Protein AF-A0A3A4W1K0-F1 (afdb_monomer_lite)

Sequence (78 aa):
MTTSENLAKDLHMKPETLLRKSLEKYLRHKLKVVESELFLLAKKYGAETVADFDKLVEEGKFHSPYSYLRRTKNAFAA

Structure (mmCIF, N/CA/C/O backbone):
data_AF-A0A3A4W1K0-F1
#
_entry.id   AF-A0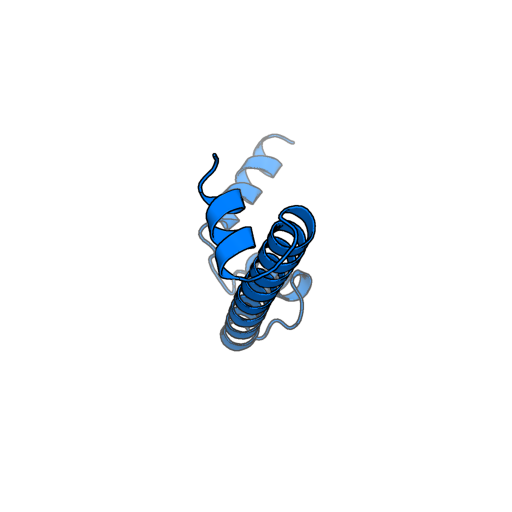A3A4W1K0-F1
#
loop_
_atom_site.group_PDB
_atom_site.id
_atom_site.type_symbol
_atom_site.label_atom_id
_atom_site.label_alt_id
_atom_site.label_comp_id
_atom_site.label_asym_id
_atom_site.label_entity_id
_atom_site.label_seq_id
_atom_site.pdbx_PDB_ins_code
_atom_site.Cartn_x
_atom_site.Cartn_y
_atom_site.Cartn_z
_atom_site.occupancy
_atom_site.B_iso_or_equiv
_atom_site.auth_seq_id
_atom_site.auth_comp_id
_atom_site.auth_asym_id
_atom_site.auth_atom_id
_atom_site.pdbx_PDB_model_num
ATOM 1 N N . MET A 1 1 ? -22.962 10.968 17.215 1.00 53.97 1 MET A N 1
ATOM 2 C CA . MET A 1 1 ? -22.200 9.738 16.924 1.00 53.97 1 MET A CA 1
ATOM 3 C C . MET A 1 1 ? -21.728 9.804 15.495 1.00 53.97 1 MET A C 1
ATOM 5 O O . MET A 1 1 ? -22.544 10.059 14.616 1.00 53.97 1 MET A O 1
ATOM 9 N N . THR A 1 2 ? -20.426 9.663 15.278 1.00 72.00 2 THR A N 1
ATOM 10 C CA . THR A 1 2 ? -19.845 9.645 13.930 1.00 72.00 2 THR A CA 1
ATOM 11 C C . THR A 1 2 ? -20.060 8.275 13.279 1.00 72.00 2 THR A C 1
ATOM 13 O O . THR A 1 2 ? -20.159 7.258 13.966 1.00 72.00 2 THR A O 1
ATOM 16 N N . THR A 1 3 ? -20.130 8.213 11.946 1.00 81.06 3 THR A N 1
ATOM 17 C CA . THR A 1 3 ? -20.342 6.960 11.189 1.00 81.06 3 THR A CA 1
ATOM 18 C C . THR A 1 3 ? -19.314 5.877 11.551 1.00 81.06 3 THR A C 1
ATOM 20 O O . THR A 1 3 ? -19.639 4.694 11.603 1.00 81.06 3 THR A O 1
ATOM 23 N N . SER A 1 4 ? -18.084 6.284 11.875 1.00 77.88 4 SER A N 1
ATOM 24 C CA . SER A 1 4 ? -16.994 5.414 12.329 1.00 77.88 4 SER A CA 1
ATOM 25 C C . SER A 1 4 ? -17.207 4.800 13.715 1.00 77.88 4 SER A C 1
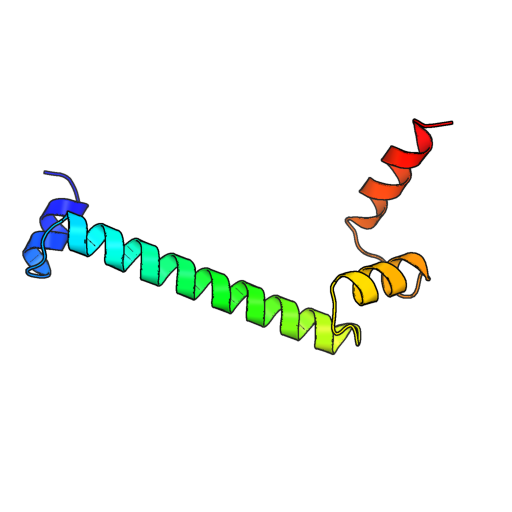ATOM 27 O O . SER A 1 4 ? -16.776 3.674 13.942 1.00 77.88 4 SER A O 1
ATOM 29 N N . GLU A 1 5 ? -17.865 5.501 14.644 1.00 83.38 5 GLU A N 1
ATOM 30 C CA . GLU A 1 5 ? -18.154 4.978 15.990 1.00 83.38 5 GLU A CA 1
ATOM 31 C C . GLU A 1 5 ? -19.217 3.879 15.946 1.00 83.38 5 GLU A C 1
ATOM 33 O O . GLU A 1 5 ? -19.084 2.865 16.630 1.00 83.38 5 GLU A O 1
ATOM 38 N N . ASN A 1 6 ? -20.248 4.061 15.117 1.00 88.19 6 ASN A N 1
ATOM 39 C CA . ASN A 1 6 ? -21.285 3.049 14.909 1.00 88.19 6 ASN A CA 1
ATOM 40 C C . ASN A 1 6 ? -20.696 1.801 14.247 1.00 88.19 6 ASN A C 1
ATOM 42 O O . ASN A 1 6 ? -20.880 0.698 14.747 1.00 88.19 6 ASN A O 1
ATOM 46 N N . LEU A 1 7 ? -19.874 1.984 13.211 1.00 87.75 7 LEU A N 1
ATOM 47 C CA . LEU A 1 7 ? -19.195 0.874 12.547 1.00 87.75 7 LEU A CA 1
ATOM 48 C C . LEU A 1 7 ? -18.241 0.121 13.492 1.00 87.75 7 LEU A C 1
ATOM 50 O O . LEU A 1 7 ? -18.126 -1.099 13.418 1.00 87.75 7 LEU A O 1
ATOM 54 N N . ALA A 1 8 ? -17.565 0.829 14.402 1.00 89.88 8 ALA A N 1
ATOM 55 C CA . ALA A 1 8 ? -16.720 0.201 15.416 1.00 89.88 8 ALA A CA 1
ATOM 56 C C . ALA A 1 8 ? -17.541 -0.665 16.379 1.00 89.88 8 ALA A C 1
ATOM 58 O O . ALA A 1 8 ? -17.126 -1.780 16.697 1.00 89.88 8 ALA A O 1
ATOM 59 N N . LYS A 1 9 ? -18.726 -0.191 16.786 1.00 89.69 9 LYS A N 1
ATOM 60 C CA . LYS A 1 9 ? -19.660 -0.969 17.608 1.00 89.69 9 LYS A CA 1
ATOM 61 C C . LYS A 1 9 ? -20.172 -2.211 16.886 1.00 89.69 9 LYS A C 1
ATOM 63 O O . LYS A 1 9 ? -20.101 -3.288 17.470 1.00 89.69 9 LYS A O 1
ATOM 68 N N . ASP A 1 10 ? -20.613 -2.073 15.637 1.00 92.62 10 ASP A N 1
ATOM 69 C CA . ASP A 1 10 ? -21.136 -3.184 14.828 1.00 92.62 10 ASP A CA 1
ATOM 70 C C . ASP A 1 10 ? -20.074 -4.269 14.592 1.00 92.62 10 ASP A C 1
ATOM 72 O O . ASP A 1 10 ? -20.371 -5.459 14.553 1.00 92.62 10 ASP A O 1
ATOM 76 N N . LEU A 1 11 ? -18.807 -3.862 14.480 1.00 89.44 11 LEU A N 1
ATOM 77 C CA . LEU A 1 11 ? -17.666 -4.764 14.323 1.00 89.44 11 LEU A CA 1
ATOM 78 C C . LEU A 1 11 ? -17.098 -5.271 15.657 1.00 89.44 11 LEU A C 1
ATOM 80 O O . LEU A 1 11 ? -16.093 -5.983 15.650 1.00 89.44 11 LEU A O 1
ATOM 84 N N . HIS A 1 12 ? -17.698 -4.900 16.793 1.00 93.06 12 HIS A N 1
ATOM 85 C CA . HIS A 1 12 ? -17.207 -5.204 18.140 1.00 93.06 12 HIS A CA 1
ATOM 86 C C . HIS A 1 12 ? -15.727 -4.826 18.347 1.00 93.06 12 HIS A C 1
ATOM 88 O O . HIS A 1 12 ? -14.950 -5.549 18.973 1.00 93.06 12 HIS A O 1
ATOM 94 N N . MET A 1 13 ? -15.316 -3.675 17.810 1.00 92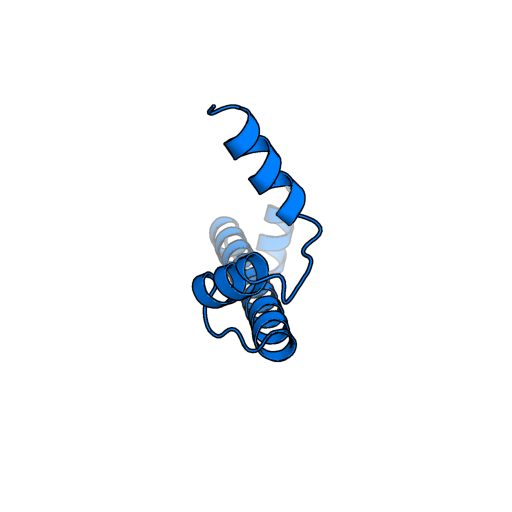.25 13 MET A N 1
ATOM 95 C CA . MET A 1 13 ? -13.957 -3.146 17.912 1.00 92.25 13 MET A CA 1
ATOM 96 C C . MET A 1 13 ? -13.939 -1.780 18.594 1.00 92.25 13 MET A C 1
ATOM 98 O O . MET A 1 13 ? -14.892 -1.008 18.542 1.00 92.25 13 MET A O 1
ATOM 102 N N . LYS A 1 14 ? -12.799 -1.440 19.203 1.00 92.56 14 LYS A N 1
ATOM 103 C CA . LYS A 1 14 ? -12.555 -0.068 19.657 1.00 92.56 14 LYS A CA 1
ATOM 104 C C . LYS A 1 14 ?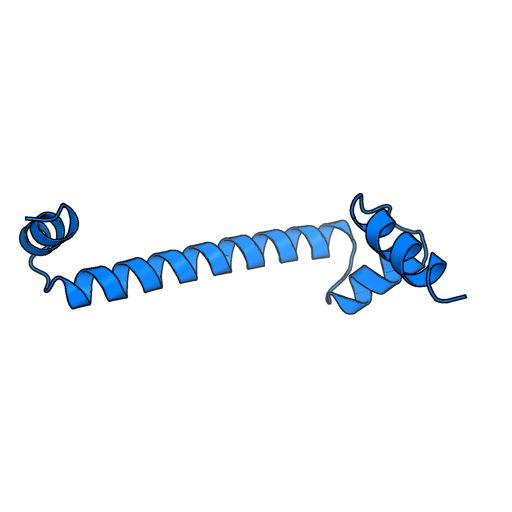 -12.396 0.860 18.441 1.00 92.56 14 LYS A C 1
ATOM 106 O O . LYS A 1 14 ? -11.706 0.455 17.496 1.00 92.56 14 LYS A O 1
ATOM 111 N N . PRO A 1 15 ? -12.954 2.085 18.447 1.00 89.38 15 PRO A N 1
ATOM 112 C CA . PRO A 1 15 ? -12.831 3.028 17.332 1.00 89.38 15 PRO A CA 1
ATOM 113 C C . PRO A 1 15 ? -11.383 3.272 16.886 1.00 89.38 15 PRO A C 1
ATOM 115 O O . PRO A 1 15 ? -11.101 3.288 15.689 1.00 89.38 15 PRO A O 1
ATOM 118 N N . GLU A 1 16 ? -10.435 3.354 17.824 1.00 90.69 16 GLU A N 1
ATOM 119 C CA . GLU A 1 16 ? -9.012 3.549 17.515 1.00 90.69 16 GLU A CA 1
ATOM 120 C C . GLU A 1 16 ? -8.421 2.333 16.788 1.00 90.69 16 GLU A C 1
ATOM 122 O O . GLU A 1 16 ? -7.599 2.460 15.878 1.00 90.69 16 GLU A O 1
ATOM 127 N N . THR A 1 17 ? -8.866 1.131 17.164 1.00 92.06 17 THR A N 1
ATOM 128 C CA . THR A 1 17 ? -8.442 -0.119 16.520 1.00 92.06 17 THR A CA 1
ATOM 129 C C . THR A 1 17 ? -9.026 -0.233 15.119 1.00 92.06 17 THR A C 1
ATOM 131 O O . THR A 1 17 ? -8.310 -0.620 14.193 1.00 92.06 17 THR A O 1
ATOM 134 N N . LEU A 1 18 ? -10.300 0.134 14.947 1.00 92.00 18 LEU A N 1
ATOM 135 C CA . LEU A 1 18 ? -10.943 0.172 13.638 1.00 92.00 18 LEU A CA 1
ATOM 136 C C . LEU A 1 18 ? -10.216 1.146 12.708 1.00 92.00 18 LEU A C 1
ATOM 138 O O . LEU A 1 18 ? -9.894 0.780 11.577 1.00 92.00 18 LEU A O 1
ATOM 142 N N . LEU A 1 19 ? -9.913 2.355 13.188 1.00 92.06 19 LEU A N 1
ATOM 143 C CA . LEU A 1 19 ? -9.216 3.373 12.407 1.00 92.06 19 LEU A CA 1
ATOM 144 C C . LEU A 1 19 ? -7.828 2.889 11.980 1.00 92.06 19 LEU A C 1
ATOM 146 O O . LEU A 1 19 ? -7.498 2.931 10.795 1.00 92.06 19 LEU A O 1
ATOM 150 N N . ARG A 1 20 ? -7.043 2.351 12.923 1.00 94.69 20 ARG A N 1
ATOM 151 C CA . ARG A 1 20 ? -5.703 1.820 12.641 1.00 94.69 20 ARG A CA 1
ATOM 152 C C . ARG A 1 20 ? -5.741 0.702 11.600 1.00 94.69 20 ARG A C 1
ATOM 154 O O . ARG A 1 20 ? -4.985 0.750 10.634 1.00 94.69 20 ARG A O 1
ATOM 161 N N . LYS A 1 21 ? -6.633 -0.280 11.766 1.00 94.00 21 LYS A N 1
ATOM 162 C CA . LYS A 1 21 ? -6.763 -1.407 10.827 1.00 94.00 21 LYS A CA 1
ATOM 163 C C . LYS A 1 21 ? -7.248 -0.960 9.451 1.00 94.00 21 LYS A C 1
ATOM 165 O O . LYS A 1 21 ? -6.776 -1.476 8.440 1.00 94.00 21 LYS A O 1
ATOM 170 N N . SER A 1 22 ? -8.168 0.000 9.406 1.00 92.38 22 SER A N 1
ATOM 171 C CA . SER A 1 22 ? -8.677 0.557 8.150 1.00 92.38 22 SER A CA 1
ATOM 172 C C . SER A 1 22 ? -7.573 1.280 7.387 1.00 92.38 22 SER A C 1
ATOM 174 O O . SER A 1 22 ? -7.384 1.025 6.197 1.00 92.38 22 SER A O 1
ATOM 176 N N . LEU A 1 23 ? -6.795 2.113 8.083 1.00 95.81 23 LEU A N 1
ATOM 177 C CA . LEU A 1 23 ? -5.667 2.826 7.495 1.00 95.81 23 LEU A CA 1
ATOM 178 C C . LEU A 1 23 ? -4.584 1.858 7.010 1.00 95.81 23 LEU A C 1
ATOM 180 O O . LEU A 1 23 ? -4.118 1.976 5.881 1.00 95.81 23 LEU A O 1
ATOM 184 N N . GLU A 1 24 ? -4.231 0.858 7.818 1.00 97.44 24 GLU A N 1
ATOM 185 C CA . GLU A 1 24 ? -3.265 -0.166 7.421 1.00 97.44 24 GLU A CA 1
ATOM 186 C C . GLU A 1 24 ? -3.723 -0.909 6.158 1.00 97.44 24 GLU A C 1
ATOM 188 O O . GLU A 1 24 ? -2.959 -1.046 5.201 1.00 97.44 24 GLU A O 1
ATOM 193 N N . LYS A 1 25 ? -4.985 -1.353 6.119 1.00 96.94 25 LYS A N 1
ATOM 194 C CA . LYS A 1 25 ? -5.546 -2.056 4.959 1.00 96.94 25 LYS A CA 1
ATOM 195 C C . LYS A 1 25 ? -5.538 -1.176 3.710 1.00 96.94 25 LYS A C 1
ATOM 197 O O . LYS A 1 25 ? -5.176 -1.653 2.634 1.00 96.94 25 LYS A O 1
ATOM 202 N N . TYR A 1 26 ? -5.901 0.097 3.853 1.00 96.69 26 TYR A N 1
ATOM 203 C CA . TYR A 1 26 ? -5.878 1.066 2.763 1.00 96.69 26 TYR A CA 1
ATOM 204 C C . TYR A 1 26 ? -4.462 1.265 2.207 1.00 96.69 26 TYR A C 1
ATOM 206 O O . TYR A 1 26 ? -4.255 1.136 1.001 1.00 96.69 26 TYR A O 1
ATOM 214 N N . LEU A 1 27 ? -3.477 1.503 3.078 1.00 97.94 27 LEU A N 1
ATOM 215 C CA . LEU A 1 27 ? -2.086 1.711 2.671 1.00 97.94 27 LEU A CA 1
ATOM 216 C C . LEU A 1 27 ? -1.499 0.468 1.997 1.00 97.94 27 LEU A C 1
ATOM 218 O O . LEU A 1 27 ? -0.869 0.584 0.950 1.00 97.94 27 LEU A O 1
ATOM 222 N N . ARG A 1 28 ? -1.768 -0.730 2.529 1.00 97.62 28 ARG A N 1
ATOM 223 C CA . ARG A 1 28 ? -1.339 -1.992 1.902 1.00 97.62 28 ARG A CA 1
ATOM 224 C C . ARG A 1 28 ? -1.956 -2.194 0.522 1.00 97.62 28 ARG A C 1
ATOM 226 O O . ARG A 1 28 ? -1.279 -2.667 -0.385 1.00 97.62 28 ARG A O 1
ATOM 233 N N . HIS A 1 29 ? -3.232 -1.852 0.350 1.00 97.38 29 HIS A N 1
ATOM 234 C CA . HIS A 1 29 ? -3.875 -1.916 -0.959 1.00 97.38 29 HIS A CA 1
ATOM 235 C C . HIS A 1 29 ? -3.231 -0.933 -1.944 1.00 97.38 29 HIS A C 1
ATOM 237 O O . HIS A 1 29 ? -2.903 -1.324 -3.060 1.00 97.38 29 HIS A O 1
ATOM 243 N N . LYS A 1 30 ? -2.991 0.315 -1.521 1.00 97.25 30 LYS A N 1
ATOM 244 C CA . LYS A 1 30 ? -2.321 1.318 -2.358 1.00 97.25 30 LYS A CA 1
ATOM 245 C C . LYS A 1 30 ? -0.906 0.908 -2.745 1.00 97.25 30 LYS A C 1
ATOM 247 O O . LYS A 1 30 ? -0.552 1.059 -3.908 1.00 97.25 30 LYS A O 1
ATOM 252 N N . LEU A 1 31 ? -0.148 0.322 -1.820 1.00 94.38 31 LEU A N 1
ATOM 253 C CA . LEU A 1 31 ? 1.176 -0.218 -2.114 1.00 94.38 31 LEU A CA 1
ATOM 254 C C . LEU A 1 31 ? 1.115 -1.275 -3.225 1.00 94.38 31 LEU A C 1
ATOM 256 O O . LEU A 1 31 ? 1.827 -1.149 -4.212 1.00 94.38 31 LEU A O 1
ATOM 260 N N . LYS A 1 32 ? 0.195 -2.245 -3.131 1.00 92.31 32 LYS A N 1
ATOM 261 C CA . LYS A 1 32 ? 0.029 -3.282 -4.166 1.00 92.31 32 LYS A CA 1
ATOM 262 C C . LYS A 1 32 ? -0.340 -2.726 -5.541 1.00 92.31 32 LYS A C 1
ATOM 264 O O . LYS A 1 32 ? 0.077 -3.280 -6.556 1.00 92.31 32 LYS A O 1
ATOM 269 N N . VAL A 1 33 ? -1.144 -1.663 -5.587 1.00 94.81 33 VAL A N 1
ATOM 270 C CA . VAL A 1 33 ? -1.481 -0.986 -6.849 1.00 94.81 33 VAL A CA 1
ATOM 271 C C . VAL A 1 33 ? -0.222 -0.381 -7.466 1.00 94.81 33 VAL A C 1
ATOM 273 O O . VAL A 1 33 ? 0.070 -0.669 -8.621 1.00 94.81 33 VAL A O 1
ATOM 276 N N . VAL A 1 34 ? 0.566 0.358 -6.680 1.00 89.50 34 VAL A N 1
ATOM 277 C CA . VAL A 1 34 ? 1.834 0.950 -7.138 1.00 89.50 34 VAL A CA 1
ATOM 278 C C . VAL A 1 34 ? 2.821 -0.128 -7.592 1.00 89.50 34 VAL A C 1
ATOM 280 O O . VAL A 1 34 ? 3.408 -0.003 -8.660 1.00 89.50 34 VAL A O 1
ATOM 283 N N . GLU A 1 35 ? 2.973 -1.219 -6.838 1.00 86.06 35 GLU A N 1
ATOM 284 C CA . GLU A 1 35 ? 3.825 -2.355 -7.222 1.00 86.06 35 GLU A CA 1
ATOM 285 C C . GLU A 1 35 ? 3.385 -2.979 -8.555 1.00 86.06 35 GLU A C 1
ATOM 287 O O . GLU A 1 35 ? 4.219 -3.302 -9.401 1.00 86.06 35 GLU A O 1
ATOM 292 N N . SER A 1 36 ? 2.074 -3.109 -8.777 1.00 85.94 36 SER A N 1
ATOM 293 C CA . SER A 1 36 ? 1.525 -3.645 -10.029 1.00 85.94 36 SER A CA 1
ATOM 294 C C . SER A 1 36 ? 1.772 -2.700 -11.207 1.00 85.94 36 SER A C 1
ATOM 296 O O . SER A 1 36 ? 2.145 -3.146 -12.291 1.00 85.94 36 SER A O 1
ATOM 298 N N . GLU A 1 37 ? 1.597 -1.394 -11.006 1.00 86.94 37 GLU A N 1
ATOM 299 C CA . GLU A 1 37 ? 1.890 -0.374 -12.018 1.00 86.94 37 GLU A CA 1
ATOM 300 C C . GLU A 1 37 ? 3.381 -0.350 -12.369 1.00 86.94 37 GLU A C 1
ATOM 302 O O . GLU A 1 37 ? 3.732 -0.340 -13.550 1.00 86.94 37 GLU A O 1
ATOM 307 N N . LEU A 1 38 ? 4.260 -0.431 -11.365 1.00 82.56 38 LEU A N 1
ATOM 308 C CA . LEU A 1 38 ? 5.705 -0.542 -11.562 1.00 82.56 38 LEU A CA 1
ATOM 309 C C . LEU A 1 38 ? 6.071 -1.802 -12.346 1.00 82.56 38 LEU A C 1
ATOM 311 O O . LEU A 1 38 ? 6.860 -1.720 -13.282 1.00 82.56 38 LEU A O 1
ATOM 315 N N . PHE A 1 39 ? 5.465 -2.949 -12.033 1.00 79.62 39 PHE A N 1
ATOM 316 C CA . PHE A 1 39 ? 5.684 -4.183 -12.788 1.00 79.62 39 PHE A CA 1
ATOM 317 C C . PHE A 1 39 ? 5.263 -4.048 -14.259 1.00 79.62 39 PHE A C 1
ATOM 319 O O . PHE A 1 39 ? 5.973 -4.496 -15.160 1.00 79.62 39 PHE A O 1
ATOM 326 N N . LEU A 1 40 ? 4.123 -3.404 -14.527 1.00 83.69 40 LEU A N 1
ATOM 327 C CA . LEU A 1 40 ? 3.664 -3.150 -15.894 1.00 83.69 40 LEU A CA 1
ATOM 328 C C . LEU A 1 40 ? 4.606 -2.204 -16.646 1.00 83.69 40 LEU A C 1
ATOM 330 O O . LEU A 1 40 ? 4.900 -2.453 -17.816 1.00 83.69 40 LEU A O 1
ATOM 334 N N . LEU A 1 41 ? 5.097 -1.151 -15.987 1.00 78.75 41 LEU A N 1
ATOM 335 C CA . LEU A 1 41 ? 6.100 -0.245 -16.547 1.00 78.75 41 LEU A CA 1
ATOM 336 C C . LEU A 1 41 ? 7.402 -0.996 -16.850 1.00 78.75 41 LEU A C 1
ATOM 338 O O . LEU A 1 41 ? 7.891 -0.930 -17.977 1.00 78.75 41 LEU A O 1
ATOM 342 N N . ALA A 1 42 ? 7.907 -1.781 -15.900 1.00 75.00 42 ALA A N 1
ATOM 343 C CA . ALA A 1 42 ? 9.114 -2.580 -16.070 1.00 75.00 42 ALA A CA 1
ATOM 344 C C . ALA A 1 42 ? 8.988 -3.556 -17.245 1.00 75.00 42 ALA A C 1
ATOM 346 O O . ALA A 1 42 ? 9.852 -3.597 -18.115 1.00 75.00 42 ALA A O 1
ATOM 347 N N . LYS A 1 43 ? 7.864 -4.276 -17.350 1.00 77.94 43 LYS A N 1
ATOM 348 C CA . LYS A 1 43 ? 7.601 -5.192 -18.468 1.00 77.94 43 LYS A CA 1
ATOM 349 C C . LYS A 1 43 ? 7.491 -4.469 -19.811 1.00 77.94 43 LYS A C 1
ATOM 351 O O . LYS A 1 43 ? 7.959 -4.982 -20.823 1.00 77.94 43 LYS A O 1
ATOM 356 N N . LYS A 1 44 ? 6.834 -3.307 -19.843 1.00 78.94 44 LYS A N 1
ATOM 357 C CA . LYS A 1 44 ? 6.597 -2.551 -21.080 1.00 78.94 44 LYS A CA 1
ATOM 358 C C . LYS A 1 44 ? 7.873 -1.911 -21.623 1.00 78.94 44 LYS A C 1
ATOM 360 O O . LYS A 1 44 ? 8.023 -1.813 -22.837 1.00 78.94 44 LYS A O 1
ATOM 365 N N . TYR A 1 45 ? 8.756 -1.465 -20.734 1.00 73.75 45 TYR A N 1
ATOM 366 C CA . TYR A 1 45 ? 9.924 -0.664 -21.092 1.00 73.75 45 TYR A CA 1
ATOM 367 C C . TYR A 1 45 ? 11.260 -1.390 -20.880 1.00 73.75 45 TYR A C 1
ATOM 369 O O . TYR A 1 45 ? 12.291 -0.877 -21.296 1.00 73.75 45 TYR A O 1
ATOM 377 N N . GLY A 1 46 ? 11.255 -2.583 -20.276 1.00 74.56 46 GLY A N 1
ATOM 378 C CA . GLY A 1 46 ? 12.465 -3.351 -19.964 1.00 74.56 46 GLY A CA 1
ATOM 379 C C . GLY A 1 46 ? 13.333 -2.717 -18.873 1.00 74.56 46 GLY A C 1
ATOM 380 O O . GLY A 1 46 ? 14.521 -3.007 -18.807 1.00 74.56 46 GLY A O 1
ATOM 381 N N . ALA A 1 47 ? 12.764 -1.825 -18.058 1.00 70.94 47 ALA A N 1
ATOM 382 C CA . ALA A 1 47 ? 13.477 -1.093 -17.016 1.00 70.94 47 ALA A CA 1
ATOM 383 C C . ALA A 1 47 ? 13.229 -1.727 -15.645 1.00 70.94 47 ALA A C 1
ATOM 385 O O . ALA A 1 47 ? 12.087 -1.785 -15.194 1.00 70.94 47 ALA A O 1
ATOM 386 N N . GLU A 1 48 ? 14.284 -2.172 -14.968 1.00 68.56 48 GLU A N 1
ATOM 387 C CA . GLU A 1 48 ? 14.177 -2.755 -13.623 1.00 68.56 48 GLU A CA 1
ATOM 388 C C . GLU A 1 48 ? 14.178 -1.687 -12.525 1.00 68.56 48 GLU A C 1
ATOM 390 O O . GLU A 1 48 ? 13.610 -1.891 -11.451 1.00 68.56 48 GLU A O 1
ATOM 395 N N . THR A 1 49 ? 14.766 -0.519 -12.800 1.00 71.19 49 THR A N 1
ATOM 396 C CA . THR A 1 49 ? 14.807 0.608 -11.865 1.00 71.19 49 THR A CA 1
ATOM 397 C C . THR A 1 49 ? 14.243 1.889 -12.476 1.00 71.19 49 THR A C 1
ATOM 399 O O . THR A 1 49 ? 14.213 2.075 -13.693 1.00 71.19 49 THR A O 1
ATOM 402 N N . VAL A 1 50 ? 13.830 2.823 -11.611 1.00 68.06 50 VAL A N 1
ATOM 403 C CA . VAL A 1 50 ? 13.410 4.175 -12.028 1.00 68.06 50 VAL A CA 1
ATOM 404 C C . VAL A 1 50 ? 14.542 4.896 -12.766 1.00 68.06 50 VAL A C 1
ATOM 406 O O . VAL A 1 50 ? 14.285 5.605 -13.731 1.00 68.06 50 VAL A O 1
ATOM 409 N N . ALA A 1 51 ? 15.796 4.664 -12.368 1.00 69.31 51 ALA A N 1
ATOM 410 C CA . ALA A 1 51 ? 16.960 5.239 -13.034 1.00 69.31 51 ALA A CA 1
ATOM 411 C C . ALA A 1 51 ? 17.156 4.678 -14.453 1.00 69.31 51 ALA A C 1
ATOM 413 O O . ALA A 1 51 ? 17.508 5.426 -15.362 1.00 69.31 51 ALA A O 1
ATOM 414 N N . ASP A 1 52 ? 16.901 3.384 -14.664 1.00 71.25 52 ASP A N 1
ATOM 415 C CA . ASP A 1 52 ? 16.962 2.780 -16.000 1.00 71.25 52 ASP A CA 1
ATOM 416 C C . ASP A 1 52 ? 15.834 3.301 -16.887 1.00 71.25 52 ASP A C 1
ATOM 418 O O . ASP A 1 52 ? 16.045 3.593 -18.062 1.00 71.25 52 ASP A O 1
ATOM 422 N N . PHE A 1 53 ? 14.647 3.493 -16.311 1.00 69.44 53 PHE A N 1
ATOM 423 C CA . PHE A 1 53 ? 13.537 4.120 -17.014 1.00 69.44 53 PHE A CA 1
ATOM 424 C C . PHE A 1 53 ? 13.863 5.566 -17.419 1.00 69.44 53 PHE A C 1
ATOM 426 O O . PHE A 1 53 ? 13.653 5.934 -18.574 1.00 69.44 53 PHE A O 1
ATOM 433 N N . ASP A 1 54 ? 14.437 6.362 -16.513 1.00 68.25 54 ASP A N 1
ATOM 434 C CA . ASP A 1 54 ? 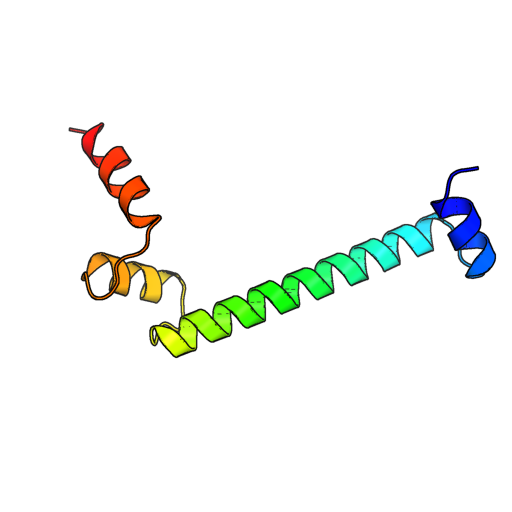14.869 7.734 -16.800 1.00 68.25 54 ASP A CA 1
ATOM 435 C C . ASP A 1 54 ? 15.917 7.775 -17.923 1.00 68.25 54 ASP A C 1
ATOM 437 O O . ASP A 1 54 ? 15.792 8.586 -18.841 1.00 68.25 54 ASP A O 1
ATOM 441 N N . LYS A 1 55 ? 16.890 6.852 -17.924 1.00 72.81 55 LYS A N 1
ATOM 442 C CA . LYS A 1 55 ? 17.867 6.721 -19.019 1.00 72.81 55 LYS A CA 1
ATOM 443 C C . LYS A 1 55 ? 17.201 6.398 -20.352 1.00 72.81 55 LYS A C 1
ATOM 445 O O . LYS A 1 55 ? 17.527 7.016 -21.358 1.00 72.81 55 LYS A O 1
ATOM 450 N N . LEU A 1 56 ? 16.236 5.479 -20.380 1.00 71.00 56 LEU A N 1
ATOM 451 C CA . LEU A 1 56 ? 15.516 5.129 -21.610 1.00 71.00 56 LEU A CA 1
ATOM 452 C C . LEU A 1 56 ? 14.674 6.296 -22.157 1.00 71.00 56 LEU A C 1
ATOM 454 O O . LEU A 1 56 ? 14.491 6.408 -23.372 1.00 71.00 56 LEU A O 1
ATOM 458 N N . VAL A 1 57 ? 14.175 7.174 -21.282 1.00 68.75 57 VAL A N 1
ATOM 459 C CA . VAL A 1 57 ? 13.500 8.422 -21.672 1.00 68.75 57 VAL A CA 1
ATOM 460 C C . VAL A 1 57 ? 14.508 9.450 -22.203 1.00 68.75 57 VAL A C 1
ATOM 462 O O . VAL A 1 57 ? 14.246 10.077 -23.228 1.00 68.75 57 VAL A O 1
ATOM 465 N N . GLU A 1 58 ? 15.666 9.608 -21.555 1.00 69.19 58 GLU A N 1
ATOM 466 C CA . GLU A 1 58 ? 16.741 10.514 -21.999 1.00 69.19 58 GLU A CA 1
ATOM 467 C C . GLU A 1 58 ? 17.365 10.083 -23.337 1.00 69.19 58 GLU A C 1
ATOM 469 O O . GLU A 1 58 ? 17.635 10.928 -24.189 1.00 69.19 58 GLU A O 1
ATOM 474 N N . GLU A 1 59 ? 17.503 8.776 -23.572 1.00 72.88 59 GLU A N 1
ATOM 475 C CA . GLU A 1 59 ? 17.947 8.182 -24.843 1.00 72.88 59 GLU A CA 1
ATOM 476 C C . GLU A 1 59 ? 16.912 8.325 -25.976 1.00 72.88 59 GLU A C 1
ATOM 478 O O . GLU A 1 59 ? 17.157 7.893 -27.103 1.00 72.88 59 GLU A O 1
ATOM 483 N N . GLY A 1 60 ? 15.739 8.908 -25.701 1.00 66.38 60 GLY A N 1
ATOM 484 C CA . GLY A 1 60 ? 14.694 9.150 -26.695 1.00 66.38 60 GLY A CA 1
ATOM 485 C C . GLY A 1 60 ? 13.975 7.886 -27.168 1.00 66.38 60 GLY A C 1
ATOM 486 O O . GLY A 1 60 ? 13.211 7.943 -28.131 1.00 66.38 60 GLY A O 1
ATOM 487 N N . LYS A 1 61 ? 14.180 6.745 -26.495 1.00 60.03 61 LYS A N 1
ATOM 488 C CA . LYS A 1 61 ? 13.504 5.484 -26.833 1.00 60.03 61 LYS A CA 1
ATOM 489 C C . LYS A 1 61 ? 12.013 5.525 -26.497 1.00 60.03 61 LYS A C 1
ATOM 491 O O . LYS A 1 61 ? 11.240 4.795 -27.115 1.00 60.03 61 LYS A O 1
ATOM 496 N N . PHE A 1 62 ? 11.591 6.396 -25.572 1.00 62.84 62 PHE A N 1
ATOM 497 C CA . PHE A 1 62 ? 10.186 6.569 -25.195 1.00 62.84 62 PHE A CA 1
ATOM 498 C C . PHE A 1 62 ? 9.826 8.026 -24.902 1.00 62.84 62 PHE A C 1
ATOM 500 O O . PHE A 1 62 ? 10.553 8.741 -24.217 1.00 62.84 62 PHE A O 1
ATOM 507 N N . HIS A 1 63 ? 8.640 8.441 -25.352 1.00 55.81 63 HIS A N 1
ATOM 508 C CA . HIS A 1 63 ? 8.109 9.779 -25.102 1.00 55.81 63 HIS A CA 1
ATOM 509 C C . HIS A 1 63 ? 7.113 9.747 -23.937 1.00 55.81 63 HIS A C 1
ATOM 511 O O . HIS A 1 63 ? 5.986 9.274 -24.082 1.00 55.81 63 HIS A O 1
ATOM 517 N N . SER A 1 64 ? 7.524 10.226 -22.760 1.00 48.94 64 SER A N 1
ATOM 518 C CA . SER A 1 64 ? 6.603 10.448 -21.635 1.00 48.94 64 SER A CA 1
ATOM 519 C C . SER A 1 64 ? 5.915 11.817 -21.776 1.00 48.94 64 SER A C 1
ATOM 521 O O . SER A 1 64 ? 6.615 12.808 -21.993 1.00 48.94 64 SER A O 1
ATOM 523 N N . PRO A 1 65 ? 4.589 11.949 -21.580 1.00 56.81 65 PRO A N 1
ATOM 524 C CA . PRO A 1 65 ? 3.908 13.251 -2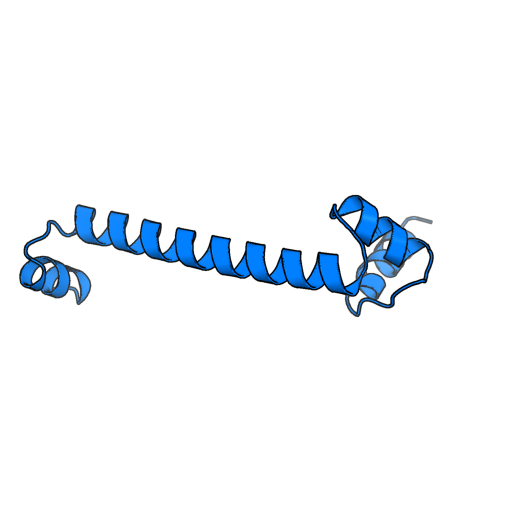1.541 1.00 56.81 65 PRO A CA 1
ATOM 525 C C . PRO A 1 65 ? 4.440 14.194 -20.447 1.00 56.81 65 PRO A C 1
ATOM 527 O O . PRO A 1 65 ? 4.292 15.407 -20.550 1.00 56.81 65 PRO A O 1
ATOM 530 N N . TYR A 1 66 ? 5.106 13.656 -19.419 1.00 51.06 66 TYR A N 1
ATOM 531 C CA . TYR A 1 66 ? 5.757 14.439 -18.364 1.00 51.06 66 TYR A CA 1
ATOM 532 C C . TYR A 1 66 ? 7.204 14.839 -18.700 1.00 51.06 66 TYR A C 1
ATOM 534 O O . TYR A 1 66 ? 7.785 15.664 -17.994 1.00 51.06 66 TYR A O 1
ATOM 542 N N . SER A 1 67 ? 7.789 14.324 -19.791 1.00 52.22 67 SER A N 1
ATOM 543 C CA . SER A 1 67 ? 9.152 14.688 -20.228 1.00 52.22 67 SER A CA 1
ATOM 544 C C . SER A 1 67 ? 9.277 16.181 -20.574 1.00 52.22 67 SER A C 1
ATOM 546 O O . SER A 1 67 ? 10.335 16.790 -20.400 1.00 52.22 67 SER A O 1
ATOM 548 N N . TYR A 1 68 ? 8.163 16.810 -20.957 1.00 49.03 68 TYR A N 1
ATOM 549 C CA . TYR A 1 68 ? 8.068 18.243 -21.227 1.00 49.03 68 TYR A CA 1
ATOM 550 C C . TYR A 1 68 ? 8.305 19.129 -19.993 1.00 49.03 68 TYR A C 1
ATOM 552 O O . TYR A 1 68 ? 8.708 20.279 -20.154 1.00 49.03 68 TYR A O 1
ATOM 560 N N . LEU A 1 69 ? 8.133 18.616 -18.767 1.00 51.28 69 LEU A N 1
ATOM 561 C CA . LEU A 1 69 ? 8.377 19.392 -17.541 1.00 51.28 69 LEU A CA 1
ATOM 562 C C . LEU A 1 69 ? 9.862 19.478 -17.152 1.00 51.28 69 LEU A C 1
ATOM 564 O O . LEU A 1 69 ? 10.225 20.321 -16.332 1.00 51.28 69 LEU A O 1
ATOM 568 N N . ARG A 1 70 ? 10.737 18.634 -17.723 1.00 49.97 70 ARG A N 1
ATOM 569 C CA . ARG A 1 70 ? 12.192 18.702 -17.480 1.00 49.97 70 ARG A CA 1
ATOM 570 C C . ARG A 1 70 ? 12.889 19.694 -18.413 1.00 49.97 70 ARG A C 1
ATOM 572 O O . ARG A 1 70 ? 13.775 20.417 -17.966 1.00 49.97 70 ARG A O 1
ATOM 579 N N . ARG A 1 71 ? 12.461 19.789 -19.681 1.00 46.12 71 ARG A N 1
ATOM 580 C CA . ARG A 1 71 ? 13.037 20.747 -20.649 1.00 46.12 71 ARG A CA 1
ATOM 581 C C . ARG A 1 71 ? 12.819 22.203 -20.246 1.00 46.12 71 ARG A C 1
ATOM 583 O O . ARG A 1 71 ? 13.691 23.026 -20.491 1.00 46.12 71 ARG A O 1
ATOM 590 N N . THR A 1 72 ? 11.698 22.521 -19.604 1.00 46.31 72 THR A N 1
ATOM 591 C CA . THR A 1 72 ? 11.419 23.898 -19.182 1.00 46.31 72 THR A CA 1
ATOM 592 C C . THR A 1 72 ? 12.250 24.323 -17.978 1.00 46.31 72 THR A C 1
ATOM 594 O O . THR A 1 72 ? 12.604 25.487 -17.906 1.00 46.31 72 THR A O 1
ATOM 597 N N . LYS A 1 73 ? 12.654 23.420 -17.072 1.00 47.19 73 LYS A N 1
ATOM 598 C CA . LYS A 1 73 ? 13.499 23.803 -15.923 1.00 47.19 73 LYS A CA 1
ATOM 599 C C . LYS A 1 73 ? 14.950 24.112 -16.304 1.00 47.19 73 LYS A C 1
ATOM 601 O O . LYS A 1 73 ? 15.529 25.019 -15.721 1.00 47.19 73 LYS A O 1
ATOM 606 N N . ASN A 1 74 ? 15.507 23.432 -17.307 1.00 47.19 74 ASN A N 1
ATOM 607 C CA . ASN A 1 74 ? 16.869 23.714 -17.783 1.00 47.19 74 ASN A CA 1
ATOM 608 C C . ASN A 1 74 ? 16.944 24.904 -18.756 1.00 47.19 74 ASN A C 1
ATOM 610 O O . ASN A 1 74 ? 18.025 25.435 -18.970 1.00 47.19 74 ASN A O 1
ATOM 614 N N . ALA A 1 75 ? 15.817 25.349 -19.320 1.00 46.16 75 ALA A N 1
ATOM 615 C CA . ALA A 1 75 ? 15.765 26.533 -20.182 1.00 46.16 75 ALA A CA 1
ATOM 616 C C . ALA A 1 75 ? 15.763 27.868 -19.405 1.00 46.16 75 ALA A C 1
ATOM 618 O O . ALA A 1 75 ? 15.981 28.910 -20.009 1.00 46.16 75 ALA A O 1
ATOM 619 N N . PHE A 1 76 ? 15.534 27.846 -18.086 1.00 46.06 76 PHE A N 1
ATOM 620 C CA . PHE A 1 76 ? 15.599 29.031 -17.211 1.00 46.06 76 PHE A CA 1
ATOM 621 C C . PHE A 1 76 ? 16.919 29.142 -16.424 1.00 46.06 76 PHE A C 1
ATOM 623 O O . PHE A 1 76 ? 17.045 30.017 -15.572 1.00 46.06 76 PHE A O 1
ATOM 630 N N . ALA A 1 77 ? 17.884 28.251 -16.675 1.00 50.09 77 ALA A N 1
ATOM 631 C CA . ALA A 1 77 ? 19.176 28.206 -15.983 1.00 50.09 77 ALA A CA 1
ATOM 632 C C . ALA A 1 77 ? 20.374 28.549 -16.897 1.00 50.09 77 ALA A C 1
ATOM 634 O O . ALA A 1 77 ? 21.505 28.196 -16.561 1.00 50.09 77 ALA A O 1
ATOM 635 N N . ALA A 1 78 ? 20.127 29.203 -18.037 1.00 40.22 78 ALA A N 1
ATOM 636 C CA . ALA A 1 78 ? 21.142 29.707 -18.965 1.00 40.22 78 ALA A CA 1
ATOM 637 C C . ALA A 1 78 ? 21.041 31.230 -19.095 1.00 40.22 78 ALA A C 1
ATOM 639 O O . ALA A 1 78 ? 19.893 31.728 -19.151 1.00 40.22 78 ALA A O 1
#

pLDDT: mean 75.87, std 17.06, range [40.22, 97.94]

Foldseek 3Di:
DDPLCVVCVVVVHDSVVSVVVVVVVVVVVVVVVVVVVLVVVCVVQVDPDPVSVVVCVVVVVDDDPCVVVVVVVVVVVD

Secondary structure (DSSP, 8-state):
--HHHHHHHHTT--HHHHHHHHHHHHHHHHHHHHHHHHHHHHHHHT-SSHHHHHHHHHTTSS--TTTHHHHHHHTT--

Radius of gyration: 21.52 Å; chains: 1; bounding box: 43×35×46 Å